Protein AF-A0A2G1Z7L7-F1 (afdb_monomer)

Radius of gyration: 13.33 Å; Cα contacts (8 Å, |Δi|>4): 172; chains: 1; bounding box: 27×30×34 Å

Solvent-accessible surface area (backbone atoms only — not comparable to full-atom values): 5827 Å² total; per-residue (Å²): 137,83,85,78,83,60,88,88,60,89,55,75,45,54,20,41,70,36,60,59,85,86,68,70,45,45,31,40,30,43,45,100,84,71,49,68,46,69,28,39,38,38,77,73,55,96,63,32,33,34,33,38,41,92,48,91,88,45,65,76,42,79,40,43,51,65,62,44,25,76,28,34,54,16,38,52,61,93,58,88,88,72,77,60,94,85,60,67,74,46,78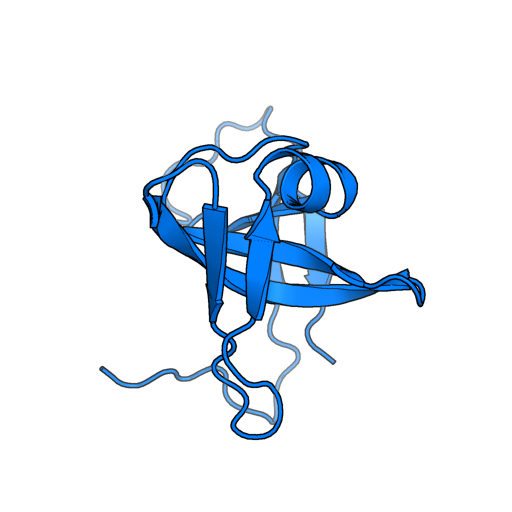,48,66,69,129

Nearest PDB structures (foldseek):
  4ii1-assembly4_D  TM=6.663E-01  e=1.271E-01  Homo sapiens
  4ii1-assembly1_A  TM=6.736E-01  e=2.565E-01  Homo sapiens
  5xe8-assembly1_C  TM=5.722E-01  e=3.184E-01  Streptococcus mutans UA159
  3k8u-assembly1_A  TM=5.716E-01  e=7.972E-01  Streptococcus mutans
  4qvz-assembly1_A  TM=6.703E-01  e=1.444E+00  Homo sapiens

pLDDT: mean 73.06, std 19.45, range [27.23, 93.19]

Secondary structure (DSSP, 8-state):
------BTB--EEEEEE-SS--SSEEEEEE-TTS-EEEEEEEEEETTEEEEE-SSTTS--EEEEHHHHHHHEEEEE-S-GGG--TT---EEEEP-

Mean predicted aligned error: 9.76 Å

Sequence (95 aa):
MVPTLKGGGVDHLIVRPTHQYEGEGIYAVQSAYGKVEIFRAQNVGGGNIALLSDNATYRRRDVSVEEFNEMVLGIALHQLHRLRVDTPIVFARCA

Structure (mmCIF, N/CA/C/O backbone):
data_AF-A0A2G1Z7L7-F1
#
_entry.id   AF-A0A2G1Z7L7-F1
#
loop_
_atom_site.group_PDB
_atom_site.id
_atom_site.type_symbol
_atom_site.label_atom_id
_atom_site.label_alt_id
_atom_site.label_comp_id
_atom_site.label_asym_id
_atom_site.label_entity_id
_atom_site.label_seq_id
_atom_site.pdbx_PDB_ins_code
_atom_site.Cartn_x
_atom_site.Cartn_y
_atom_site.Cartn_z
_atom_site.occupancy
_atom_site.B_iso_or_equiv
_atom_site.auth_seq_id
_atom_site.auth_comp_id
_atom_site.auth_asym_id
_atom_site.auth_atom_id
_atom_site.pdbx_PDB_model_num
ATOM 1 N N . MET A 1 1 ? 1.677 -19.376 -8.221 1.00 34.97 1 MET A N 1
ATOM 2 C CA . MET A 1 1 ? 1.549 -17.984 -8.705 1.00 34.97 1 MET A CA 1
ATOM 3 C C . MET A 1 1 ? 2.962 -17.430 -8.800 1.00 34.97 1 MET A C 1
ATOM 5 O O . MET A 1 1 ? 3.646 -17.465 -7.790 1.00 34.97 1 MET A O 1
ATOM 9 N N . VAL A 1 2 ? 3.447 -17.065 -9.989 1.00 27.23 2 VAL A N 1
ATOM 10 C CA . VAL A 1 2 ? 4.839 -16.612 -10.183 1.00 27.23 2 VAL A CA 1
ATOM 11 C C . VAL A 1 2 ? 4.855 -15.081 -10.149 1.00 27.23 2 VAL A C 1
ATOM 13 O O . VAL A 1 2 ? 4.261 -14.486 -11.050 1.00 27.23 2 VAL A O 1
ATOM 16 N N . PRO A 1 3 ? 5.488 -14.413 -9.168 1.00 45.78 3 PRO A N 1
ATOM 17 C CA . PRO A 1 3 ? 5.728 -12.984 -9.275 1.00 45.78 3 PRO A CA 1
ATOM 18 C C . PRO A 1 3 ? 6.905 -12.821 -10.238 1.00 45.78 3 PRO A C 1
ATOM 20 O O . PRO A 1 3 ? 8.002 -13.302 -9.974 1.00 45.78 3 PRO A O 1
ATOM 23 N N . THR A 1 4 ? 6.676 -12.229 -11.408 1.00 45.91 4 THR A N 1
ATOM 24 C CA . THR A 1 4 ? 7.755 -12.017 -12.387 1.00 45.91 4 THR A CA 1
ATOM 25 C C . THR A 1 4 ? 7.996 -10.525 -12.574 1.00 45.91 4 THR A C 1
ATOM 27 O O . THR A 1 4 ? 7.882 -10.011 -13.680 1.00 45.91 4 THR A O 1
ATOM 30 N N . LEU A 1 5 ? 8.315 -9.829 -11.479 1.00 49.62 5 LEU A N 1
ATOM 31 C CA . LEU A 1 5 ? 9.084 -8.586 -11.553 1.00 49.62 5 LEU A CA 1
ATOM 32 C C . LEU A 1 5 ? 10.537 -9.025 -11.771 1.00 49.62 5 LEU A C 1
ATOM 34 O O . LEU A 1 5 ? 11.217 -9.471 -10.844 1.00 49.62 5 LEU A O 1
ATOM 38 N N . LYS A 1 6 ? 10.955 -9.104 -13.037 1.00 47.78 6 LYS A N 1
ATOM 39 C CA . LYS A 1 6 ? 12.276 -9.622 -13.410 1.00 47.78 6 LYS A CA 1
ATOM 40 C C . LYS A 1 6 ? 13.303 -8.528 -13.145 1.00 47.78 6 LYS A C 1
ATOM 42 O O . LYS A 1 6 ? 13.496 -7.642 -13.972 1.00 47.78 6 LYS A O 1
ATOM 47 N N . GLY A 1 7 ? 14.011 -8.655 -12.022 1.00 42.66 7 GLY A N 1
ATOM 48 C CA . GLY A 1 7 ? 15.222 -7.889 -11.737 1.00 42.66 7 GLY A CA 1
ATOM 49 C C . GLY A 1 7 ? 16.194 -7.972 -12.917 1.00 42.66 7 GLY A C 1
ATOM 50 O O . GLY A 1 7 ? 16.776 -9.022 -13.181 1.00 42.66 7 GLY A O 1
ATOM 51 N N . GLY A 1 8 ? 16.297 -6.878 -13.669 1.00 42.75 8 GLY A N 1
ATOM 52 C CA . GLY A 1 8 ? 17.093 -6.785 -14.894 1.00 42.75 8 GLY A CA 1
ATOM 53 C C . GLY A 1 8 ? 16.586 -5.723 -15.876 1.00 42.75 8 GLY A C 1
ATOM 54 O O . GLY A 1 8 ? 17.384 -5.182 -16.635 1.00 42.75 8 GLY A O 1
ATOM 55 N N . GLY A 1 9 ? 15.293 -5.379 -15.828 1.00 48.16 9 GLY A N 1
ATOM 56 C CA . GLY A 1 9 ? 14.692 -4.241 -16.535 1.00 48.16 9 GLY A CA 1
ATOM 57 C C . GLY A 1 9 ? 14.094 -3.230 -15.555 1.00 48.16 9 GLY A C 1
ATOM 58 O O . GLY A 1 9 ? 13.777 -3.577 -14.421 1.00 48.16 9 GLY A O 1
ATOM 59 N N . VAL A 1 10 ? 13.961 -1.965 -15.964 1.00 48.47 10 VAL A N 1
ATOM 60 C CA . VAL A 1 10 ? 13.217 -0.975 -15.173 1.00 48.47 10 VAL A CA 1
ATOM 61 C C . VAL A 1 10 ? 11.735 -1.338 -15.256 1.00 48.47 10 VAL A C 1
ATOM 63 O O . VAL A 1 10 ? 11.082 -1.057 -16.259 1.00 48.47 10 VAL A O 1
ATOM 66 N N . ASP A 1 11 ? 11.215 -1.992 -14.221 1.00 58.16 11 ASP A N 1
ATOM 67 C CA . ASP A 1 11 ? 9.790 -2.287 -14.115 1.00 58.16 11 ASP A CA 1
ATOM 68 C C . ASP A 1 11 ? 9.044 -1.010 -13.694 1.00 58.16 11 ASP A C 1
ATOM 70 O O . ASP A 1 11 ? 9.342 -0.386 -12.668 1.00 58.16 11 ASP A O 1
ATOM 74 N N . HIS A 1 12 ? 8.081 -0.600 -14.519 1.00 63.22 12 HIS A N 1
ATOM 75 C CA . HIS A 1 12 ? 7.223 0.554 -14.269 1.00 63.22 12 HIS A CA 1
ATOM 76 C C . HIS A 1 12 ? 5.831 0.088 -13.854 1.00 63.22 12 HIS A C 1
ATOM 78 O O . HIS A 1 12 ? 5.195 -0.699 -14.556 1.00 63.22 12 HIS A O 1
ATOM 84 N N . LEU A 1 13 ? 5.336 0.623 -12.738 1.00 69.38 13 LEU A N 1
ATOM 85 C CA . LEU A 1 13 ? 3.963 0.412 -12.297 1.00 69.38 13 LEU A CA 1
ATOM 86 C C . LEU A 1 13 ? 3.132 1.665 -12.583 1.00 69.38 13 LEU A C 1
ATOM 88 O O . LEU A 1 13 ? 3.490 2.768 -12.165 1.00 69.38 13 LEU A O 1
ATOM 92 N N . ILE A 1 14 ? 2.009 1.477 -13.274 1.00 77.94 14 ILE A N 1
ATOM 93 C CA . ILE A 1 14 ? 0.989 2.510 -13.460 1.00 77.94 14 ILE A CA 1
ATOM 94 C C . ILE A 1 14 ? 0.089 2.492 -12.233 1.00 77.94 14 ILE A C 1
ATOM 96 O O . ILE A 1 14 ? -0.604 1.500 -11.978 1.00 77.94 14 ILE A O 1
ATOM 100 N N . VAL A 1 15 ? 0.078 3.599 -11.496 1.00 82.69 15 VAL A N 1
ATOM 101 C CA . VAL A 1 15 ? -0.820 3.774 -10.356 1.00 82.69 15 VAL A CA 1
ATOM 102 C C . VAL A 1 15 ? -1.815 4.899 -10.607 1.00 82.69 15 VAL A C 1
ATOM 104 O O . VAL A 1 15 ? -1.478 5.935 -11.186 1.00 82.69 15 VAL A O 1
ATOM 107 N N . ARG A 1 16 ? -3.047 4.689 -10.140 1.00 88.06 16 ARG A N 1
ATOM 108 C CA . ARG A 1 16 ? -4.021 5.761 -9.947 1.00 88.06 16 ARG A CA 1
ATOM 109 C C . ARG A 1 16 ? -3.755 6.393 -8.576 1.00 88.06 16 ARG A C 1
ATOM 111 O O . ARG A 1 16 ? -3.752 5.651 -7.590 1.00 88.06 16 ARG A O 1
ATOM 118 N N . PRO A 1 17 ? -3.571 7.721 -8.492 1.00 88.19 17 PRO A N 1
ATOM 119 C CA . PRO A 1 17 ? -3.423 8.422 -7.228 1.00 88.19 17 PRO A CA 1
ATOM 120 C C . PRO A 1 17 ? -4.586 8.127 -6.291 1.00 88.19 17 PRO A C 1
ATOM 122 O O . PRO A 1 17 ? -5.755 8.201 -6.680 1.00 88.19 17 PRO A O 1
ATOM 125 N N . THR A 1 18 ? -4.247 7.787 -5.057 1.00 89.94 18 THR A N 1
ATOM 126 C CA . THR A 1 18 ? -5.198 7.713 -3.958 1.00 89.94 18 THR A CA 1
ATOM 127 C C . THR A 1 18 ? -4.476 8.003 -2.655 1.00 89.94 18 THR A C 1
ATOM 129 O O . THR A 1 18 ? -3.295 7.694 -2.519 1.00 89.94 18 THR A O 1
ATOM 132 N N . HIS A 1 19 ? -5.210 8.607 -1.727 1.00 90.31 19 HIS A N 1
ATOM 133 C CA . HIS A 1 19 ? -4.763 8.936 -0.372 1.00 90.31 19 HIS A CA 1
ATOM 134 C C . HIS A 1 19 ? -5.523 8.115 0.674 1.00 90.31 19 HIS A C 1
ATOM 136 O O . HIS A 1 19 ? -5.519 8.445 1.855 1.00 90.31 19 HIS A O 1
ATOM 142 N N . GLN A 1 20 ? -6.265 7.098 0.229 1.00 92.25 20 GLN A N 1
ATOM 143 C CA . GLN A 1 20 ? -7.085 6.264 1.092 1.00 92.25 20 GLN A CA 1
ATOM 144 C C . GLN A 1 20 ? -7.014 4.802 0.661 1.00 92.25 20 GLN A C 1
ATOM 146 O O . GLN A 1 20 ? -6.814 4.482 -0.513 1.00 92.25 20 GLN A O 1
ATOM 151 N N . TYR A 1 21 ? -7.203 3.901 1.617 1.00 91.19 21 TYR A N 1
ATOM 152 C CA . TYR A 1 21 ? -7.400 2.490 1.332 1.00 91.19 21 TYR A CA 1
ATOM 153 C C . TYR A 1 21 ? -8.725 2.257 0.597 1.00 91.19 21 TYR A C 1
ATOM 155 O O . TYR A 1 21 ? -9.800 2.534 1.124 1.00 91.19 21 TYR A O 1
ATOM 163 N N . GLU A 1 22 ? -8.654 1.698 -0.610 1.00 90.44 22 GLU A N 1
ATOM 164 C CA . GLU A 1 22 ? -9.817 1.433 -1.470 1.00 90.44 22 GLU A CA 1
ATOM 165 C C . GLU A 1 22 ? -10.109 -0.069 -1.633 1.00 90.44 22 GLU A C 1
ATOM 167 O O . GLU A 1 22 ? -10.817 -0.487 -2.548 1.00 90.44 22 GLU A O 1
ATOM 172 N N . GLY A 1 23 ? -9.569 -0.897 -0.735 1.00 90.06 23 GLY A N 1
ATOM 173 C CA . GLY A 1 23 ? -9.705 -2.352 -0.772 1.00 90.06 23 GLY A CA 1
ATOM 174 C C . GLY A 1 23 ? -8.411 -3.067 -1.149 1.00 90.06 23 GLY A C 1
ATOM 175 O O . GLY A 1 23 ? -7.344 -2.463 -1.272 1.00 90.06 23 GLY A O 1
ATOM 176 N N . GLU A 1 24 ? -8.484 -4.388 -1.279 1.00 90.44 24 GLU A N 1
ATOM 177 C CA . GLU A 1 24 ? -7.305 -5.217 -1.532 1.00 90.44 24 GLU A CA 1
ATOM 178 C C . GLU A 1 24 ? -6.691 -4.934 -2.905 1.00 90.44 24 GLU A C 1
ATOM 180 O O . GLU A 1 24 ? -7.393 -4.760 -3.901 1.00 90.44 24 GLU A O 1
ATOM 185 N N . GLY A 1 25 ? -5.362 -4.903 -2.975 1.00 88.69 25 GLY A N 1
ATOM 186 C CA . GLY A 1 25 ? -4.673 -4.567 -4.215 1.00 88.69 25 GLY A CA 1
ATOM 187 C C . GLY A 1 25 ? -3.181 -4.354 -4.034 1.00 88.69 25 GLY A C 1
ATOM 188 O O . GLY A 1 25 ? -2.634 -4.546 -2.951 1.00 88.69 25 GLY A O 1
ATOM 189 N N . ILE A 1 26 ? -2.511 -3.960 -5.113 1.00 87.38 26 ILE A N 1
ATOM 190 C CA . ILE A 1 26 ? -1.113 -3.528 -5.064 1.00 87.38 26 ILE A CA 1
ATOM 191 C C . ILE A 1 26 ? -1.104 -2.011 -4.929 1.00 87.38 26 ILE A C 1
ATOM 193 O O . ILE A 1 26 ? -1.758 -1.326 -5.709 1.00 87.38 26 ILE A O 1
ATOM 197 N N . TYR A 1 27 ? -0.356 -1.495 -3.967 1.00 89.25 27 TYR A N 1
ATOM 198 C CA . TYR A 1 27 ? -0.252 -0.073 -3.683 1.00 89.25 27 TYR A CA 1
ATOM 199 C C . TYR A 1 27 ? 1.197 0.384 -3.751 1.00 89.25 27 TYR A C 1
ATOM 201 O O . TYR A 1 27 ? 2.111 -0.341 -3.351 1.00 89.25 27 TYR A O 1
ATOM 209 N N . ALA A 1 28 ? 1.384 1.605 -4.245 1.00 88.88 28 ALA A N 1
ATOM 210 C CA . ALA A 1 28 ? 2.611 2.359 -4.067 1.00 88.88 28 ALA A CA 1
ATOM 211 C C . ALA A 1 28 ? 2.497 3.151 -2.764 1.00 88.88 28 ALA A C 1
ATOM 213 O O . ALA A 1 28 ? 1.557 3.927 -2.574 1.00 88.88 28 ALA A O 1
ATOM 214 N N . VAL A 1 29 ? 3.456 2.940 -1.874 1.00 88.00 29 VAL A N 1
ATOM 215 C CA . VAL A 1 29 ? 3.489 3.520 -0.535 1.00 88.00 29 VAL A CA 1
ATOM 216 C C . VAL A 1 29 ? 4.822 4.231 -0.363 1.00 88.00 29 VAL A C 1
ATOM 218 O O . VAL A 1 29 ? 5.868 3.706 -0.747 1.00 88.00 29 VAL A O 1
ATOM 221 N N . GLN A 1 30 ? 4.800 5.432 0.197 1.00 87.94 30 GLN A N 1
ATOM 222 C CA . GLN A 1 30 ? 6.011 6.148 0.554 1.00 87.94 30 GLN A CA 1
ATOM 223 C C . GLN A 1 30 ? 6.456 5.740 1.959 1.00 87.94 30 GLN A C 1
ATOM 225 O O . GLN A 1 30 ? 5.716 5.867 2.92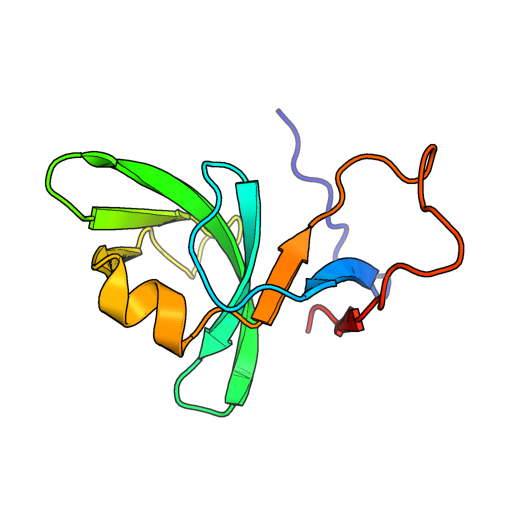9 1.00 87.94 30 GLN A O 1
ATOM 230 N N . SER A 1 31 ? 7.685 5.246 2.077 1.00 81.00 31 SER A N 1
ATOM 231 C CA . SER A 1 31 ? 8.321 5.029 3.377 1.00 81.00 31 SER A CA 1
ATOM 232 C C . SER A 1 31 ? 8.640 6.363 4.062 1.00 81.00 31 SER A C 1
ATOM 234 O O . SER A 1 31 ? 8.790 7.395 3.406 1.00 81.00 31 SER A O 1
ATOM 236 N N . ALA A 1 32 ? 8.867 6.328 5.377 1.00 75.50 32 ALA A N 1
ATOM 237 C CA . ALA A 1 32 ? 9.279 7.499 6.158 1.00 75.50 32 ALA A CA 1
ATOM 238 C C . ALA A 1 32 ? 10.573 8.173 5.646 1.00 75.50 32 ALA A C 1
ATOM 240 O O . ALA A 1 32 ? 10.816 9.341 5.929 1.00 75.50 32 ALA A O 1
ATOM 241 N N . TYR A 1 33 ? 11.395 7.458 4.869 1.00 77.31 33 TYR A N 1
ATOM 242 C CA . TYR A 1 33 ? 12.624 7.975 4.258 1.00 77.31 33 TYR A CA 1
ATOM 243 C C . TYR A 1 33 ? 12.416 8.492 2.823 1.00 77.31 33 TYR A C 1
ATOM 245 O O . T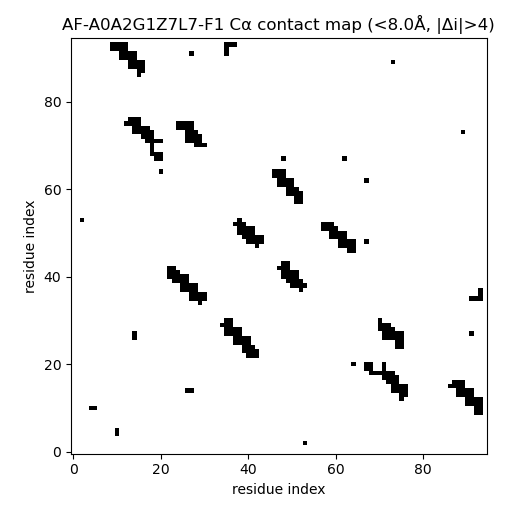YR A 1 33 ? 13.379 8.687 2.086 1.00 77.31 33 TYR A O 1
ATOM 253 N N . GLY A 1 34 ? 11.164 8.665 2.387 1.00 76.56 34 GLY A N 1
ATOM 254 C CA . GLY A 1 34 ? 10.809 9.184 1.064 1.00 76.56 34 GLY A CA 1
ATOM 255 C C . GLY A 1 34 ? 10.921 8.170 -0.079 1.00 76.56 34 GLY A C 1
ATOM 256 O O . GLY A 1 34 ? 10.503 8.473 -1.198 1.00 76.56 34 GLY A O 1
ATOM 257 N N . LYS A 1 35 ? 11.436 6.959 0.179 1.00 81.38 35 LYS A N 1
ATOM 258 C CA . LYS A 1 35 ? 11.506 5.874 -0.811 1.00 81.38 35 LYS A CA 1
ATOM 259 C C . LYS A 1 35 ? 10.105 5.339 -1.093 1.00 81.38 35 LYS A C 1
ATOM 261 O O . LYS A 1 35 ? 9.388 5.008 -0.151 1.00 81.38 35 LYS A O 1
ATOM 266 N N . VAL A 1 36 ? 9.751 5.226 -2.372 1.00 82.75 36 VAL A N 1
ATOM 267 C CA . VAL A 1 36 ? 8.509 4.583 -2.817 1.00 82.75 36 VAL A CA 1
ATOM 268 C C . VAL A 1 36 ? 8.723 3.079 -2.893 1.00 82.75 36 VAL A C 1
ATOM 270 O O . VAL A 1 36 ? 9.663 2.605 -3.530 1.00 82.75 36 VAL A O 1
ATOM 273 N N . GLU A 1 37 ? 7.845 2.336 -2.237 1.00 82.81 37 GLU A N 1
ATOM 274 C CA . GLU A 1 37 ? 7.864 0.882 -2.176 1.00 82.81 37 GLU A CA 1
ATOM 275 C C . GLU A 1 37 ? 6.496 0.327 -2.571 1.00 82.81 37 GLU A C 1
ATOM 277 O O . GLU A 1 37 ? 5.467 0.998 -2.456 1.00 82.81 37 GLU A O 1
ATOM 282 N N . ILE A 1 38 ? 6.494 -0.899 -3.087 1.00 82.94 38 ILE A N 1
ATOM 283 C CA . ILE A 1 38 ? 5.290 -1.553 -3.591 1.00 82.94 38 ILE A CA 1
ATOM 284 C C . ILE A 1 38 ? 4.905 -2.668 -2.628 1.00 82.94 38 ILE A C 1
ATOM 286 O O . ILE A 1 38 ? 5.712 -3.553 -2.332 1.00 82.94 38 ILE A O 1
ATOM 290 N N . PHE A 1 39 ? 3.655 -2.638 -2.175 1.00 87.00 39 PHE A N 1
ATOM 291 C CA . PHE A 1 39 ? 3.094 -3.653 -1.293 1.00 87.00 39 PHE A CA 1
ATOM 292 C C . PHE A 1 39 ? 1.760 -4.151 -1.827 1.00 87.00 39 PHE A C 1
ATOM 294 O O . PHE A 1 39 ? 0.959 -3.387 -2.364 1.00 87.00 39 PHE A O 1
ATOM 301 N N . ARG A 1 40 ? 1.481 -5.436 -1.623 1.00 88.19 40 ARG A N 1
ATOM 302 C CA . ARG A 1 40 ? 0.120 -5.958 -1.690 1.00 88.19 40 ARG A CA 1
ATOM 303 C C . ARG A 1 40 ? -0.563 -5.678 -0.355 1.00 88.19 40 ARG A C 1
ATOM 305 O O . ARG A 1 40 ? -0.138 -6.206 0.667 1.00 88.19 40 ARG A O 1
ATOM 312 N N . ALA A 1 41 ? -1.610 -4.865 -0.376 1.00 90.69 41 ALA A N 1
ATOM 313 C CA . ALA A 1 41 ? -2.431 -4.567 0.784 1.00 90.69 41 ALA A CA 1
ATOM 314 C C . ALA A 1 41 ? -3.587 -5.569 0.894 1.00 90.69 41 ALA A C 1
ATOM 316 O O . ALA A 1 41 ? -4.310 -5.800 -0.080 1.00 90.69 41 ALA A O 1
ATOM 317 N N . GLN A 1 42 ? -3.775 -6.136 2.081 1.00 91.38 42 GLN A N 1
ATOM 318 C CA . GLN A 1 42 ? -4.879 -7.032 2.424 1.00 91.38 42 GLN A CA 1
ATOM 319 C C . GLN A 1 42 ? -5.581 -6.540 3.682 1.00 91.38 42 GLN A C 1
ATOM 321 O O . GLN A 1 42 ? -4.922 -6.131 4.638 1.00 91.38 42 GLN A O 1
ATOM 326 N N . ASN A 1 43 ? -6.910 -6.589 3.695 1.00 88.88 43 ASN A N 1
ATOM 327 C CA . ASN A 1 43 ? -7.663 -6.246 4.893 1.00 88.88 43 ASN A CA 1
ATOM 328 C C . ASN A 1 43 ? -7.613 -7.440 5.850 1.00 88.88 43 ASN A C 1
ATOM 330 O O . ASN A 1 43 ? -8.038 -8.537 5.497 1.00 88.88 43 ASN A O 1
ATOM 334 N N . VAL A 1 44 ? -7.091 -7.237 7.057 1.00 88.75 44 VAL A N 1
ATOM 335 C CA . VAL A 1 44 ? -6.992 -8.307 8.067 1.00 88.75 44 VAL A CA 1
ATOM 336 C C . VAL A 1 44 ? -8.057 -8.198 9.158 1.00 88.75 44 VAL A C 1
ATOM 338 O O . VAL A 1 44 ? -8.038 -8.957 10.125 1.00 88.75 44 VAL A O 1
ATOM 341 N N . GLY A 1 45 ? -9.022 -7.294 8.983 1.00 81.56 45 GLY A N 1
ATOM 342 C CA . GLY A 1 45 ? -10.063 -6.991 9.955 1.00 81.56 45 GLY A CA 1
ATOM 343 C C . GLY A 1 45 ? -9.578 -6.068 11.075 1.00 81.56 45 GLY A C 1
ATOM 344 O O . GLY A 1 45 ? -8.397 -5.743 11.193 1.00 81.56 45 GLY A O 1
ATOM 345 N N . GLY A 1 46 ? -10.520 -5.600 11.897 1.00 83.31 46 GLY A N 1
ATOM 346 C CA . GLY A 1 46 ? -10.211 -4.790 13.082 1.00 83.31 46 GLY A CA 1
ATOM 347 C C . GLY A 1 46 ? -9.601 -3.411 12.800 1.00 83.31 46 GLY A C 1
ATOM 348 O O . GLY A 1 46 ? -8.970 -2.856 13.689 1.00 83.31 46 GLY A O 1
ATOM 349 N N . GLY A 1 47 ? -9.768 -2.869 11.586 1.00 86.31 47 GLY A N 1
ATOM 350 C CA . GLY A 1 47 ? -9.205 -1.568 11.196 1.00 86.31 47 GLY A CA 1
ATOM 351 C C . GLY A 1 47 ? -7.738 -1.611 10.759 1.00 86.31 47 GLY A C 1
ATOM 352 O O . GLY A 1 47 ? -7.123 -0.559 10.614 1.00 86.31 47 GLY A O 1
ATOM 353 N N . ASN A 1 48 ? -7.186 -2.806 10.526 1.00 90.31 48 ASN A N 1
ATOM 354 C CA . ASN A 1 48 ? -5.795 -2.985 10.122 1.00 90.31 48 ASN A CA 1
ATOM 355 C C . ASN A 1 48 ? -5.665 -3.503 8.685 1.00 90.31 48 ASN A C 1
ATOM 357 O O . ASN A 1 48 ? -6.488 -4.280 8.186 1.00 90.31 48 ASN A O 1
ATOM 361 N N . ILE A 1 49 ? -4.573 -3.101 8.042 1.00 93.06 49 ILE A N 1
ATOM 362 C CA . ILE A 1 49 ? -4.173 -3.503 6.698 1.00 93.06 49 ILE A CA 1
ATOM 363 C C . ILE A 1 49 ? -2.821 -4.208 6.797 1.00 93.06 49 ILE A C 1
ATOM 365 O O . ILE A 1 49 ? -1.851 -3.655 7.314 1.00 93.06 49 ILE A O 1
ATOM 369 N N . ALA A 1 50 ? -2.740 -5.422 6.261 1.00 91.62 50 ALA A N 1
ATOM 370 C CA . ALA A 1 50 ? -1.478 -6.121 6.076 1.00 91.62 50 ALA A CA 1
ATOM 371 C C . ALA A 1 50 ? -0.838 -5.715 4.748 1.00 91.62 50 ALA A C 1
ATOM 373 O O . ALA A 1 50 ? -1.419 -5.898 3.678 1.00 91.62 50 ALA A O 1
ATOM 374 N N . LEU A 1 51 ? 0.386 -5.210 4.821 1.00 90.06 51 LEU A N 1
ATOM 375 C CA . LEU A 1 51 ? 1.256 -4.905 3.695 1.00 90.06 51 LEU A CA 1
ATOM 376 C C . LEU A 1 51 ? 2.220 -6.067 3.483 1.00 90.06 51 LEU A C 1
ATOM 378 O O . LEU A 1 51 ? 3.079 -6.352 4.319 1.00 90.06 51 LEU A O 1
ATOM 382 N N . LEU A 1 52 ? 2.068 -6.750 2.355 1.00 86.38 52 LEU A N 1
ATOM 383 C CA . LEU A 1 52 ? 2.891 -7.880 1.947 1.00 86.38 52 LEU A CA 1
ATOM 384 C C . LEU A 1 52 ? 3.845 -7.431 0.843 1.00 86.38 52 LEU A C 1
ATOM 386 O O . LEU A 1 52 ? 3.404 -6.914 -0.184 1.00 86.38 52 LEU A O 1
ATOM 390 N N . SER A 1 53 ? 5.145 -7.627 1.046 1.00 80.44 53 SER A N 1
ATOM 391 C CA . SER A 1 53 ? 6.144 -7.436 -0.004 1.00 80.44 53 SER A CA 1
ATOM 392 C C . SER A 1 53 ? 6.512 -8.781 -0.621 1.00 80.44 53 SER A C 1
ATOM 394 O O . SER A 1 53 ? 6.636 -9.777 0.089 1.00 80.44 53 SER A O 1
ATOM 396 N N . ASP A 1 54 ? 6.728 -8.799 -1.935 1.00 66.81 54 ASP A N 1
ATOM 397 C CA . ASP A 1 54 ? 7.272 -9.968 -2.639 1.00 66.81 54 ASP A CA 1
ATOM 398 C C . ASP A 1 54 ? 8.801 -10.091 -2.463 1.00 66.81 54 ASP A C 1
ATOM 400 O O . ASP A 1 54 ? 9.400 -11.098 -2.843 1.00 66.81 54 ASP A O 1
ATOM 404 N N . ASN A 1 55 ? 9.458 -9.086 -1.870 1.00 62.03 55 ASN A N 1
ATOM 405 C CA . ASN A 1 55 ? 10.874 -9.153 -1.537 1.00 62.03 55 ASN A CA 1
ATOM 406 C C . ASN A 1 55 ? 11.063 -9.898 -0.206 1.00 62.03 55 ASN A C 1
ATOM 408 O O . ASN A 1 55 ? 10.614 -9.429 0.835 1.00 62.03 55 ASN A O 1
ATOM 412 N N . ALA A 1 56 ? 11.777 -11.029 -0.226 1.0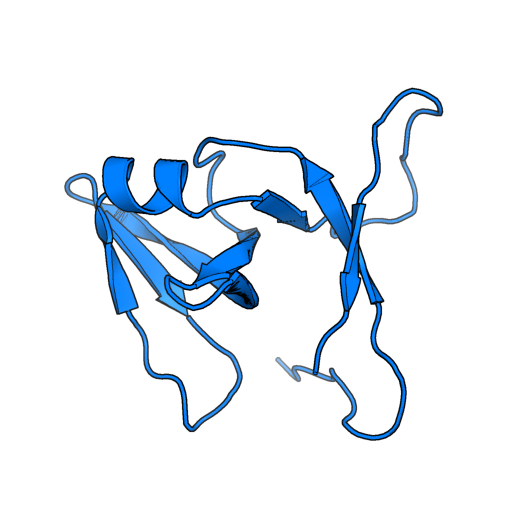0 54.53 56 ALA A N 1
ATOM 413 C CA . ALA A 1 56 ? 12.003 -11.894 0.939 1.00 54.53 56 ALA A CA 1
ATOM 414 C C . ALA A 1 56 ? 12.635 -11.179 2.152 1.00 54.53 56 ALA A C 1
ATOM 416 O O . ALA A 1 56 ? 12.484 -11.635 3.287 1.00 54.53 56 ALA A O 1
ATOM 417 N N . THR A 1 57 ? 13.332 -10.060 1.933 1.00 56.44 57 THR A N 1
ATOM 418 C CA . THR A 1 57 ? 13.877 -9.218 3.009 1.00 56.44 57 THR A CA 1
ATOM 419 C C . THR A 1 57 ? 12.789 -8.407 3.725 1.00 56.44 57 THR A C 1
ATOM 421 O O . THR A 1 57 ? 12.912 -8.130 4.918 1.00 56.44 57 THR A O 1
ATOM 424 N N . TYR A 1 58 ? 11.706 -8.056 3.032 1.00 58.91 58 TYR A N 1
ATOM 425 C CA . TYR A 1 58 ? 10.625 -7.214 3.533 1.00 58.91 58 TYR A CA 1
ATOM 426 C C . TYR A 1 58 ? 9.445 -8.087 3.965 1.00 58.91 58 TYR A C 1
ATOM 428 O O . TYR A 1 58 ? 8.645 -8.572 3.169 1.00 58.91 58 TYR A O 1
ATOM 436 N N . ARG A 1 59 ? 9.361 -8.326 5.274 1.00 68.69 59 ARG A N 1
ATOM 437 C CA . ARG A 1 59 ? 8.290 -9.122 5.884 1.00 68.69 59 ARG A CA 1
ATOM 438 C C . ARG A 1 59 ? 6.947 -8.394 5.821 1.00 68.69 59 ARG A C 1
ATOM 440 O O . ARG A 1 59 ? 6.892 -7.173 5.697 1.00 68.69 59 ARG A O 1
ATOM 447 N N . ARG A 1 60 ? 5.871 -9.172 5.985 1.00 85.44 60 ARG A N 1
ATOM 448 C CA . ARG A 1 60 ? 4.526 -8.667 6.279 1.00 85.44 60 ARG A CA 1
ATOM 449 C C . ARG A 1 60 ? 4.592 -7.589 7.364 1.00 85.44 60 ARG A C 1
ATOM 451 O O . ARG A 1 60 ? 5.173 -7.827 8.424 1.00 85.44 60 ARG A O 1
ATOM 458 N N . ARG A 1 61 ? 3.963 -6.448 7.101 1.00 87.06 61 ARG A N 1
ATOM 459 C CA . ARG A 1 61 ? 3.797 -5.350 8.052 1.00 87.06 61 ARG A CA 1
ATOM 460 C C . ARG A 1 61 ? 2.314 -5.056 8.202 1.00 87.06 61 ARG A C 1
ATOM 462 O O . ARG A 1 61 ? 1.664 -4.756 7.211 1.00 87.06 61 ARG A O 1
ATOM 469 N N . ASP A 1 62 ? 1.806 -5.112 9.422 1.00 90.94 62 ASP A N 1
ATOM 470 C CA . ASP A 1 62 ? 0.431 -4.715 9.710 1.00 90.94 62 ASP A CA 1
ATOM 471 C C . ASP A 1 62 ? 0.444 -3.242 10.148 1.00 90.94 62 ASP A C 1
ATOM 473 O O . ASP A 1 62 ? 1.286 -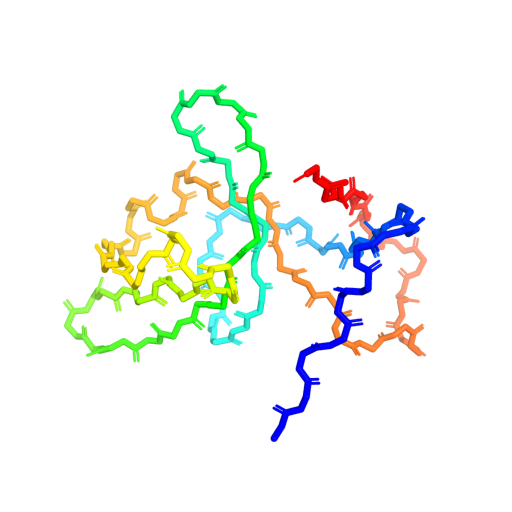2.847 10.956 1.00 90.94 62 ASP A O 1
ATOM 477 N N . VAL A 1 63 ? -0.428 -2.430 9.555 1.00 91.81 63 VAL A N 1
ATOM 478 C CA . VAL A 1 63 ? -0.581 -0.992 9.836 1.00 91.81 63 VAL A CA 1
ATOM 479 C C . VAL A 1 63 ? -2.054 -0.659 10.020 1.00 91.81 63 VAL A C 1
ATOM 481 O O . VAL A 1 63 ? -2.913 -1.368 9.484 1.00 91.81 63 VAL A O 1
ATOM 484 N N . SER A 1 64 ? -2.361 0.411 10.749 1.00 93.19 64 SER A N 1
ATOM 485 C CA . SER A 1 64 ? -3.739 0.904 10.810 1.00 93.19 64 SER A CA 1
ATOM 486 C C . SER A 1 64 ? -4.162 1.510 9.463 1.00 93.19 64 SER A C 1
ATOM 488 O O . SER A 1 64 ? -3.325 1.858 8.622 1.00 93.19 64 SER A O 1
ATOM 490 N N . VAL A 1 65 ? -5.470 1.639 9.229 1.00 92.06 65 VAL A N 1
ATOM 491 C CA . VAL A 1 65 ? -5.990 2.329 8.033 1.00 92.06 65 VAL A CA 1
ATOM 492 C C . VAL A 1 65 ? -5.516 3.785 7.987 1.00 92.06 65 VAL A C 1
ATOM 494 O O . VAL A 1 65 ? -5.188 4.287 6.916 1.00 92.06 65 VAL A O 1
ATOM 497 N N . GLU A 1 66 ? -5.447 4.459 9.131 1.00 92.19 66 GLU A N 1
ATOM 498 C CA . GLU A 1 66 ? -4.980 5.843 9.238 1.00 92.19 66 GLU A CA 1
ATOM 499 C C . GLU A 1 66 ? -3.508 5.954 8.837 1.00 92.19 66 GLU A C 1
ATOM 501 O O . GLU A 1 66 ? -3.182 6.739 7.949 1.00 92.19 66 GLU A O 1
ATOM 506 N N . GLU A 1 67 ? -2.644 5.106 9.406 1.00 91.94 67 GLU A N 1
ATOM 507 C CA . GLU A 1 67 ? -1.225 5.047 9.038 1.00 91.94 67 GLU A CA 1
ATOM 508 C C . GLU A 1 67 ? -1.053 4.750 7.543 1.00 91.94 67 GLU A C 1
ATOM 510 O O . GLU A 1 67 ? -0.215 5.344 6.865 1.00 91.94 67 GLU A O 1
ATOM 515 N N . PHE A 1 68 ? -1.858 3.838 6.997 1.00 92.12 68 PHE A N 1
ATOM 516 C CA . PHE A 1 68 ? -1.826 3.526 5.574 1.00 92.12 68 PHE A CA 1
ATOM 517 C C . PHE A 1 68 ? -2.188 4.737 4.706 1.00 92.12 68 PHE A C 1
ATOM 519 O O . PHE A 1 68 ? -1.500 5.011 3.721 1.00 92.12 68 PHE A O 1
ATOM 526 N N . ASN A 1 69 ? -3.242 5.466 5.071 1.00 92.50 69 ASN A N 1
ATOM 527 C CA . ASN A 1 69 ? -3.727 6.626 4.324 1.00 92.50 69 ASN A CA 1
ATOM 528 C C . ASN A 1 69 ? -2.700 7.770 4.289 1.00 92.50 69 ASN A C 1
ATOM 530 O O . ASN A 1 69 ? -2.625 8.492 3.297 1.00 92.50 69 ASN A O 1
ATOM 534 N N . GLU A 1 70 ? -1.875 7.912 5.328 1.00 91.69 70 GLU A N 1
ATOM 535 C CA . GLU A 1 70 ? -0.787 8.900 5.357 1.00 91.69 70 GLU A CA 1
ATOM 536 C C . GLU A 1 70 ? 0.371 8.547 4.415 1.00 91.69 70 GLU A C 1
ATOM 538 O O . GLU A 1 70 ? 1.054 9.434 3.905 1.00 91.69 70 GLU A O 1
ATOM 543 N N . MET A 1 71 ? 0.601 7.255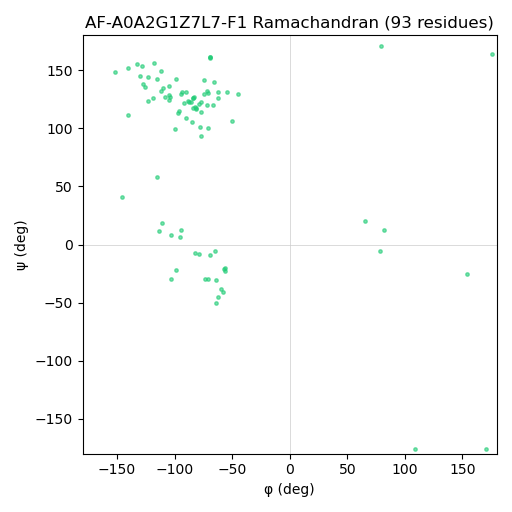 4.173 1.00 91.38 71 MET A N 1
ATOM 544 C CA . MET A 1 71 ? 1.743 6.779 3.389 1.00 91.38 71 MET A CA 1
ATOM 545 C C . MET A 1 71 ? 1.394 6.455 1.928 1.00 91.38 71 MET A C 1
ATOM 547 O O . MET A 1 71 ? 2.289 6.375 1.081 1.00 91.38 71 MET A O 1
ATOM 551 N N . VAL A 1 72 ? 0.125 6.188 1.612 1.00 92.25 72 VAL A N 1
ATOM 552 C CA . VAL A 1 72 ? -0.286 5.715 0.284 1.00 92.25 72 VAL A CA 1
ATOM 553 C C . VAL A 1 72 ? -0.198 6.825 -0.767 1.00 92.25 72 VAL A C 1
ATOM 555 O O . VAL A 1 72 ? -0.673 7.944 -0.582 1.00 92.25 72 VAL A O 1
ATOM 558 N N . LEU A 1 73 ? 0.420 6.492 -1.901 1.00 90.25 73 LEU A N 1
ATOM 559 C CA . LEU A 1 73 ? 0.537 7.382 -3.059 1.00 90.25 73 LEU A CA 1
ATOM 560 C C . LEU A 1 73 ? -0.439 7.006 -4.175 1.00 90.25 73 LEU A C 1
ATOM 562 O O . LEU A 1 73 ? -0.844 7.852 -4.973 1.00 90.25 73 LEU A O 1
ATOM 566 N N . GLY A 1 74 ? -0.787 5.725 -4.279 1.00 90.00 74 GLY A N 1
ATOM 567 C CA . GLY A 1 74 ? -1.666 5.248 -5.333 1.00 90.00 74 GLY A CA 1
ATOM 568 C C . GLY A 1 74 ? -1.869 3.742 -5.339 1.00 90.00 74 GLY A C 1
ATOM 569 O O . GLY A 1 74 ? -1.091 2.987 -4.755 1.00 90.00 74 GLY A O 1
ATOM 570 N N . ILE A 1 75 ? -2.905 3.312 -6.052 1.00 90.00 75 ILE A N 1
ATOM 571 C CA . ILE A 1 75 ? -3.226 1.904 -6.285 1.00 90.00 75 ILE A CA 1
ATOM 572 C C . ILE A 1 75 ? -2.856 1.506 -7.715 1.00 90.00 75 ILE A C 1
ATOM 574 O O . ILE A 1 75 ? -3.116 2.236 -8.675 1.00 90.00 75 ILE A O 1
ATOM 578 N N . ALA A 1 76 ? -2.245 0.337 -7.862 1.00 85.56 76 ALA A N 1
ATOM 579 C CA . ALA A 1 76 ? -1.883 -0.249 -9.140 1.00 85.56 76 ALA A CA 1
ATOM 580 C C . ALA A 1 76 ? -3.115 -0.539 -9.995 1.00 85.56 76 ALA A C 1
ATOM 582 O O . ALA A 1 76 ? -4.045 -1.231 -9.571 1.00 85.56 76 ALA A O 1
ATOM 583 N N . LEU A 1 77 ? -3.067 -0.112 -11.252 1.00 81.88 77 LEU A N 1
ATOM 584 C CA . LEU A 1 77 ? -4.060 -0.506 -12.240 1.00 81.88 77 LEU A CA 1
ATOM 585 C C . LEU A 1 77 ? -3.648 -1.852 -12.847 1.00 81.88 77 LEU A C 1
ATOM 587 O O . LEU A 1 77 ? -2.731 -1.928 -13.658 1.00 81.88 77 LEU A O 1
ATOM 591 N N . HIS A 1 78 ? -4.336 -2.930 -12.462 1.00 60.28 78 HIS A N 1
ATOM 592 C CA . HIS A 1 78 ? -4.056 -4.292 -12.950 1.00 60.28 78 HIS A CA 1
ATOM 593 C C . HIS A 1 78 ? -4.397 -4.519 -14.435 1.00 60.28 78 HIS A C 1
ATOM 595 O O . HIS A 1 78 ? -4.059 -5.563 -14.989 1.00 60.28 78 HIS A O 1
ATOM 601 N N . GLN A 1 79 ? -5.061 -3.573 -15.105 1.00 45.91 79 GLN A N 1
ATOM 602 C CA . GLN A 1 79 ? -5.476 -3.726 -16.497 1.00 45.91 79 GLN A CA 1
ATOM 603 C C . GLN A 1 79 ? -5.297 -2.421 -17.277 1.00 45.91 79 GLN A C 1
ATOM 605 O O . GLN A 1 79 ? -6.045 -1.461 -17.113 1.00 45.91 79 GLN A O 1
ATOM 610 N N . LEU A 1 80 ? -4.338 -2.436 -18.204 1.00 46.84 80 LEU A N 1
ATOM 611 C CA . LEU A 1 80 ? -4.068 -1.373 -19.180 1.00 46.84 80 LEU A CA 1
ATOM 612 C C . LEU A 1 80 ? -5.209 -1.145 -20.193 1.00 46.84 80 LEU A C 1
ATOM 614 O O . LEU A 1 80 ? -5.143 -0.212 -20.984 1.00 46.84 80 LEU A O 1
ATOM 618 N N . HIS A 1 81 ? -6.266 -1.964 -20.194 1.00 42.44 81 HIS A N 1
ATOM 619 C CA . HIS A 1 81 ? -7.274 -1.928 -21.259 1.00 42.44 81 HIS A CA 1
ATOM 620 C C . HIS A 1 81 ? -8.358 -0.849 -21.112 1.00 42.44 81 HIS A C 1
ATOM 622 O O . HIS A 1 81 ? -9.166 -0.688 -22.024 1.00 42.44 81 HIS A O 1
ATOM 628 N N . ARG A 1 82 ? -8.417 -0.116 -19.991 1.00 37.09 82 ARG A N 1
ATOM 629 C CA . ARG A 1 82 ? -9.537 0.807 -19.727 1.00 37.09 82 ARG A CA 1
ATOM 630 C C . ARG A 1 82 ? -9.155 2.076 -18.964 1.00 37.09 82 ARG A C 1
ATOM 632 O O . ARG A 1 82 ? -9.890 2.518 -18.086 1.00 37.09 82 ARG A O 1
ATOM 639 N N . LEU A 1 83 ? -8.018 2.675 -19.303 1.00 41.84 83 LEU A N 1
ATOM 640 C CA . LEU A 1 83 ? -7.706 4.030 -18.852 1.00 41.84 83 LEU A CA 1
ATOM 641 C C . LEU A 1 83 ? -8.593 5.034 -19.599 1.00 41.84 83 LEU A C 1
ATOM 643 O O . LEU A 1 83 ? -8.570 5.103 -20.827 1.00 41.84 83 LEU A O 1
ATOM 647 N N . ARG A 1 84 ? -9.397 5.803 -18.856 1.00 41.03 84 ARG A N 1
ATOM 648 C CA . ARG A 1 84 ? -10.015 7.029 -19.377 1.00 41.03 84 ARG A CA 1
ATOM 649 C C . ARG A 1 84 ? -8.932 8.103 -19.457 1.00 41.03 84 ARG A C 1
ATOM 651 O O . ARG A 1 84 ? -8.100 8.181 -18.553 1.00 41.03 84 ARG A O 1
ATOM 658 N N . VAL A 1 85 ? -8.974 8.915 -20.513 1.00 46.88 85 VAL A N 1
ATOM 659 C CA . VAL A 1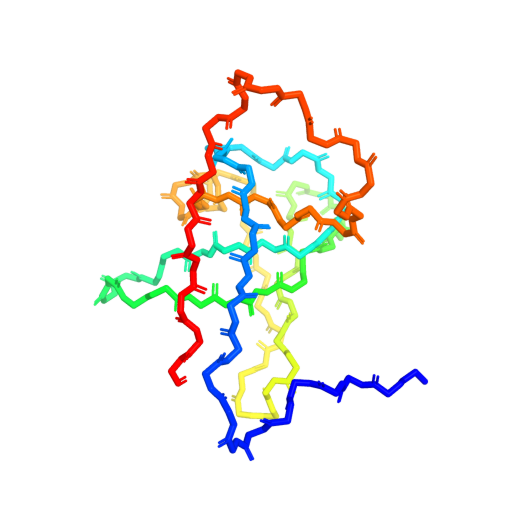 85 ? -7.954 9.923 -20.868 1.00 46.88 85 VAL A CA 1
ATOM 660 C C . VAL A 1 85 ? -7.705 10.942 -19.741 1.00 46.88 85 VAL A C 1
ATOM 662 O O . VAL A 1 85 ? -6.620 11.500 -19.652 1.00 46.88 85 VAL A O 1
ATOM 665 N N . ASP A 1 86 ? -8.658 11.097 -18.818 1.00 50.16 86 ASP A N 1
ATOM 666 C CA . ASP A 1 86 ? -8.609 12.073 -17.720 1.00 50.16 86 ASP A CA 1
ATOM 667 C C . ASP A 1 86 ? -8.075 11.510 -16.388 1.00 50.16 86 ASP A C 1
ATOM 669 O O . ASP A 1 86 ? -8.136 12.181 -15.359 1.00 50.16 86 ASP A O 1
ATOM 673 N N . THR A 1 87 ? -7.591 10.262 -16.358 1.00 50.00 87 THR A N 1
ATOM 674 C CA . THR A 1 87 ? -7.068 9.670 -15.115 1.00 50.00 87 THR A CA 1
ATOM 675 C C . THR A 1 87 ? -5.634 10.156 -14.900 1.00 50.00 87 THR A C 1
ATOM 677 O O . THR A 1 87 ? -4.779 9.824 -15.724 1.00 50.00 87 THR A O 1
ATOM 680 N N . PRO A 1 88 ? -5.317 10.898 -13.821 1.00 53.25 88 PRO A N 1
ATOM 681 C CA . PRO A 1 88 ? -3.929 11.214 -13.516 1.00 53.25 88 PRO A CA 1
ATOM 682 C C . PRO A 1 88 ? -3.184 9.900 -13.260 1.00 53.25 88 PRO A C 1
ATOM 684 O O . PRO A 1 88 ? -3.631 9.073 -12.468 1.00 53.25 88 PRO A O 1
ATOM 687 N N . ILE A 1 89 ? -2.078 9.682 -13.969 1.00 55.34 89 ILE A N 1
ATOM 688 C CA . ILE A 1 89 ? -1.237 8.490 -13.838 1.00 55.34 89 ILE A CA 1
ATOM 689 C C . ILE A 1 89 ? 0.090 8.917 -13.232 1.00 55.34 89 ILE A C 1
ATOM 691 O O . ILE A 1 89 ? 0.718 9.860 -13.712 1.00 55.34 89 ILE A O 1
ATOM 695 N N . VAL A 1 90 ? 0.540 8.188 -12.213 1.00 57.16 9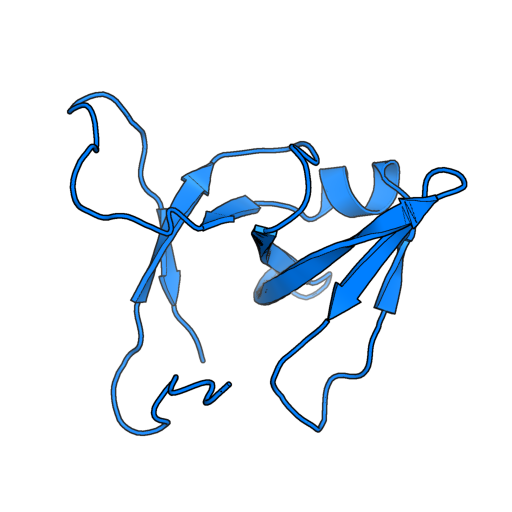0 VAL A N 1
ATOM 696 C CA . VAL A 1 90 ? 1.901 8.318 -11.688 1.00 57.16 90 VAL A CA 1
ATOM 697 C C . VAL A 1 90 ? 2.676 7.053 -12.038 1.00 57.16 90 VAL A C 1
ATOM 699 O O . VAL A 1 90 ? 2.170 5.939 -11.892 1.00 57.16 90 VAL A O 1
ATOM 702 N N . PHE A 1 91 ? 3.905 7.226 -12.521 1.00 51.81 91 PHE A N 1
ATOM 703 C CA . PHE A 1 91 ? 4.835 6.124 -12.747 1.00 51.81 91 PHE A CA 1
ATOM 704 C C . PHE A 1 91 ? 5.654 5.906 -11.478 1.00 51.81 91 PHE A C 1
ATOM 706 O O . PHE A 1 91 ? 6.512 6.723 -11.142 1.00 51.81 91 PHE A O 1
ATOM 713 N N . ALA A 1 92 ? 5.405 4.803 -10.775 1.00 54.06 92 ALA A N 1
ATOM 714 C CA . ALA A 1 92 ? 6.281 4.378 -9.691 1.00 54.06 92 ALA A CA 1
ATOM 715 C C . ALA A 1 92 ? 7.447 3.573 -10.285 1.00 54.06 92 ALA A C 1
ATOM 717 O O . ALA A 1 92 ? 7.234 2.625 -11.047 1.00 54.06 92 ALA A O 1
ATOM 718 N N . ARG A 1 93 ? 8.684 3.973 -9.965 1.00 43.75 93 ARG A N 1
ATOM 719 C CA . ARG A 1 93 ? 9.900 3.247 -10.348 1.00 43.75 93 ARG A CA 1
ATOM 720 C C . ARG A 1 93 ? 10.267 2.271 -9.234 1.00 43.75 93 ARG A C 1
ATOM 722 O O . ARG A 1 93 ? 10.510 2.705 -8.111 1.00 43.75 93 ARG A O 1
ATOM 729 N N . CYS A 1 94 ? 10.349 0.983 -9.559 1.00 43.12 94 CYS A N 1
ATOM 730 C CA . CYS A 1 94 ? 10.965 -0.006 -8.678 1.00 43.12 94 CYS A CA 1
ATOM 731 C C . CYS A 1 94 ? 12.494 0.167 -8.712 1.00 43.12 94 CYS A C 1
ATOM 733 O O . CYS A 1 94 ? 13.078 0.261 -9.795 1.00 43.12 94 CYS A O 1
ATOM 735 N N . ALA A 1 95 ? 13.120 0.256 -7.538 1.00 46.00 95 ALA A N 1
ATOM 736 C CA . ALA A 1 95 ? 14.571 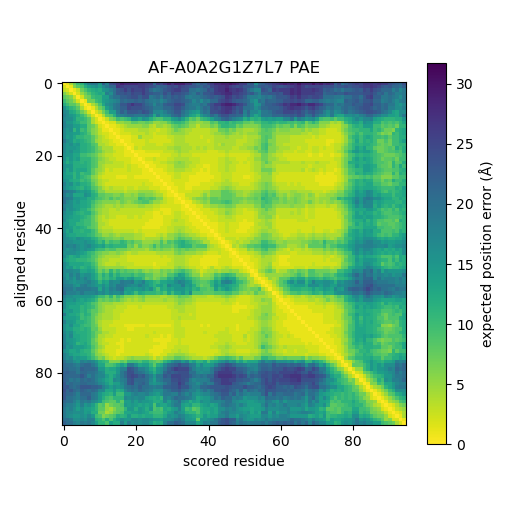0.324 -7.349 1.00 46.00 95 ALA A CA 1
ATOM 737 C C . ALA A 1 95 ? 15.070 -0.935 -6.641 1.00 46.00 95 ALA A C 1
ATOM 739 O O . ALA A 1 95 ? 14.350 -1.402 -5.725 1.00 46.00 95 ALA A O 1
#

Foldseek 3Di:
DDDPPPPPDWDKFKFFFDLFDPAWAWFFWQDPVRATDIFTWHDPDPQKIWTPDPPPVDHIDIDGRNVRSNTTGGGTDPDPPDDDPPGDIDIHTDD